Protein AF-0000000077123702 (afdb_homodimer)

Solvent-accessible surface area (backbone atoms only — not comparable to full-atom values): 9497 Å² total; per-residue (Å²): 126,81,72,76,78,49,40,49,64,59,49,65,76,41,80,56,32,31,34,22,33,34,34,44,92,92,40,80,26,53,26,90,53,74,28,48,76,92,41,45,68,56,22,41,36,43,9,27,38,52,42,51,50,61,72,63,48,68,85,65,84,80,71,77,69,77,68,76,65,52,52,66,68,70,78,68,75,72,87,120,126,82,71,75,78,50,39,49,64,61,49,65,78,42,78,55,32,29,35,24,34,34,34,44,91,91,41,79,25,53,25,90,54,75,27,48,77,91,42,45,67,56,21,43,36,42,9,28,38,51,40,51,48,62,73,63,48,68,85,65,8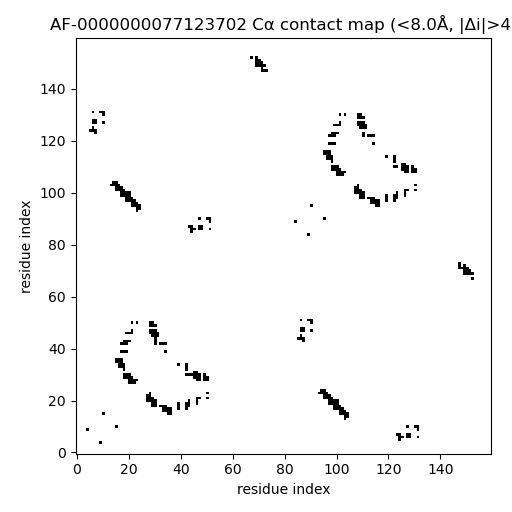5,82,70,78,68,77,67,70,63,51,51,66,75,68,78,68,75,70,85,120

Structure (mmCIF, N/CA/C/O backbone):
data_AF-0000000077123702-model_v1
#
loop_
_entity.id
_entity.type
_entity.pdbx_description
1 polymer 'Uncharacterized protein'
#
loop_
_atom_site.group_PDB
_atom_site.id
_atom_site.type_symbol
_atom_site.label_atom_id
_atom_site.label_alt_id
_atom_site.label_comp_id
_atom_site.label_asym_id
_atom_site.label_entity_id
_atom_site.label_seq_id
_atom_site.pdbx_PDB_ins_code
_atom_site.Cartn_x
_atom_site.Cartn_y
_atom_site.Cartn_z
_atom_site.occupancy
_atom_site.B_iso_or_equiv
_atom_site.auth_seq_id
_atom_site.auth_comp_id
_atom_site.auth_asym_id
_atom_site.auth_atom_id
_atom_site.pdbx_PDB_model_num
ATOM 1 N N . MET A 1 1 ? 9.727 -6.66 -28.641 1 40.47 1 MET A N 1
ATOM 2 C CA . MET A 1 1 ? 10.141 -7.402 -27.453 1 40.47 1 MET A CA 1
ATOM 3 C C . MET A 1 1 ? 9 -7.508 -26.438 1 40.47 1 MET A C 1
ATOM 5 O O . MET A 1 1 ? 8.312 -6.523 -26.172 1 40.47 1 MET A O 1
ATOM 9 N N . ALA A 1 2 ? 8.219 -8.625 -26.297 1 52.78 2 ALA A N 1
ATOM 10 C CA . ALA A 1 2 ? 6.984 -8.758 -25.516 1 52.78 2 ALA A CA 1
ATOM 11 C C . ALA A 1 2 ? 7.141 -8.133 -24.141 1 52.78 2 ALA A C 1
ATOM 13 O O . ALA A 1 2 ? 8.195 -8.25 -23.516 1 52.78 2 ALA A O 1
ATOM 14 N N . ALA A 1 3 ? 6.754 -6.988 -23.828 1 62.47 3 ALA A N 1
ATOM 15 C CA . ALA A 1 3 ? 6.977 -6.258 -22.578 1 62.47 3 ALA A CA 1
ATOM 16 C C . ALA A 1 3 ? 6.977 -7.203 -21.391 1 62.47 3 ALA A C 1
ATOM 18 O O . ALA A 1 3 ? 6.184 -8.148 -21.328 1 62.47 3 ALA A O 1
ATOM 19 N N . GLN A 1 4 ? 8.102 -7.414 -20.906 1 77.38 4 GLN A N 1
ATOM 20 C CA . GLN A 1 4 ? 8.25 -8.312 -19.766 1 77.38 4 GLN A CA 1
ATOM 21 C C . GLN A 1 4 ? 7.098 -8.141 -18.781 1 77.38 4 GLN A C 1
ATOM 23 O O . GLN A 1 4 ? 6.727 -7.02 -18.438 1 77.38 4 GLN A O 1
ATOM 28 N N . GLU A 1 5 ? 6.246 -9.055 -18.812 1 92.19 5 GLU A N 1
ATOM 29 C CA . GLU A 1 5 ? 5.117 -9.062 -17.875 1 92.19 5 GLU A CA 1
ATOM 30 C C . GLU A 1 5 ? 5.555 -8.641 -16.484 1 92.19 5 GLU A C 1
ATOM 32 O O . GLU A 1 5 ? 6.559 -9.133 -15.961 1 92.19 5 GLU A O 1
ATOM 37 N N . SER A 1 6 ? 4.965 -7.555 -15.898 1 95 6 SER A N 1
ATOM 38 C CA . SER A 1 6 ? 5.266 -7.141 -14.531 1 95 6 SER A CA 1
ATOM 39 C C . SER A 1 6 ? 4.816 -8.188 -13.523 1 95 6 SER A C 1
ATOM 41 O O . SER A 1 6 ? 4.016 -9.07 -13.852 1 95 6 SER A O 1
ATOM 43 N N . TYR A 1 7 ? 5.309 -8.102 -12.359 1 96.19 7 TYR A N 1
ATOM 44 C CA . TYR A 1 7 ? 4.91 -9.047 -11.32 1 96.19 7 TYR A CA 1
ATOM 45 C C . TYR A 1 7 ? 3.449 -8.844 -10.938 1 96.19 7 TYR A C 1
ATOM 47 O O . TYR A 1 7 ? 2.752 -9.805 -10.594 1 96.19 7 TYR A O 1
ATOM 55 N N . VAL A 1 8 ? 2.979 -7.57 -11 1 96.19 8 VAL A N 1
ATOM 56 C CA . VAL A 1 8 ? 1.581 -7.27 -10.703 1 96.19 8 VAL A CA 1
ATOM 57 C C . VAL A 1 8 ? 0.677 -8.008 -11.688 1 96.19 8 VAL A C 1
ATOM 59 O O . VAL A 1 8 ? -0.317 -8.617 -11.297 1 96.19 8 VAL A O 1
ATOM 62 N N . GLN A 1 9 ? 1.062 -7.98 -12.898 1 95 9 GLN A N 1
ATOM 63 C CA . GLN A 1 9 ? 0.276 -8.648 -13.93 1 95 9 GLN A CA 1
ATOM 64 C C . GLN A 1 9 ? 0.268 -10.164 -13.719 1 95 9 GLN A C 1
ATOM 66 O O . GLN A 1 9 ? -0.762 -10.812 -13.898 1 95 9 GLN A O 1
ATOM 71 N N . LYS A 1 10 ? 1.428 -10.727 -13.328 1 94.44 10 LYS A N 1
ATOM 72 C CA . LYS A 1 10 ? 1.521 -12.156 -13.055 1 94.44 10 LYS A CA 1
ATOM 73 C C . LYS A 1 10 ? 0.606 -12.555 -11.906 1 94.44 10 LYS A C 1
ATOM 75 O O . LYS A 1 10 ? -0.098 -13.57 -11.984 1 94.44 10 LYS A O 1
ATOM 80 N N . LEU A 1 11 ? 0.625 -11.727 -10.906 1 94.5 11 LEU A N 1
ATOM 81 C CA . LEU A 1 11 ? -0.146 -12.023 -9.703 1 94.5 11 LEU A CA 1
ATOM 82 C C . LEU A 1 11 ? -1.643 -11.906 -9.969 1 94.5 11 LEU A C 1
ATOM 84 O O . LEU A 1 11 ? -2.451 -12.562 -9.305 1 94.5 11 LEU A O 1
ATOM 88 N N . GLN A 1 12 ? -2.025 -11.086 -10.953 1 91.19 12 GLN A N 1
ATOM 89 C CA . GLN A 1 12 ? -3.434 -10.836 -11.234 1 91.19 12 GLN A CA 1
ATOM 90 C C . GLN A 1 12 ? -4.109 -12.062 -11.828 1 91.19 12 GLN A C 1
ATOM 92 O O . GLN A 1 12 ? -5.332 -12.109 -11.953 1 91.19 12 GLN A O 1
ATOM 97 N N . ARG A 1 13 ? -3.273 -13.07 -12.062 1 91.56 13 ARG A N 1
ATOM 98 C CA . ARG A 1 13 ? -3.82 -14.328 -12.547 1 91.56 13 ARG A CA 1
ATOM 99 C C . ARG A 1 13 ? -4.414 -15.148 -11.406 1 91.56 13 ARG A C 1
ATOM 101 O O . ARG A 1 13 ? -5.125 -16.125 -11.641 1 91.56 13 ARG A O 1
ATOM 108 N N . ILE A 1 14 ? -4.074 -14.672 -10.25 1 92.44 14 ILE A N 1
ATOM 109 C CA . ILE A 1 14 ? -4.637 -15.258 -9.039 1 92.44 14 ILE A CA 1
ATOM 110 C C . ILE A 1 14 ? -5.371 -14.188 -8.242 1 92.44 14 ILE A C 1
ATOM 112 O O . ILE A 1 14 ? -5.137 -12.992 -8.438 1 92.44 14 ILE A O 1
ATOM 116 N N . ARG A 1 15 ? -6.316 -14.617 -7.398 1 94.25 15 ARG A N 1
ATOM 117 C CA . ARG A 1 15 ? -7.043 -13.648 -6.578 1 94.25 15 ARG A CA 1
ATOM 118 C C . ARG A 1 15 ? -6.105 -12.945 -5.602 1 94.25 15 ARG A C 1
ATOM 120 O O . ARG A 1 15 ? -5.367 -13.602 -4.863 1 94.25 15 ARG A O 1
ATOM 127 N N . THR A 1 16 ? -6.145 -11.68 -5.676 1 96.5 16 THR A N 1
ATOM 128 C CA . THR A 1 16 ? -5.305 -10.875 -4.793 1 96.5 16 THR A CA 1
ATOM 129 C C . THR A 1 16 ? -6.141 -9.836 -4.047 1 96.5 16 THR A C 1
ATOM 131 O O . THR A 1 16 ? -7.219 -9.461 -4.504 1 96.5 16 THR A O 1
ATOM 134 N N . ALA A 1 17 ? -5.715 -9.477 -2.855 1 97.25 17 ALA A N 1
ATOM 135 C CA . ALA A 1 17 ? -6.188 -8.297 -2.125 1 97.25 17 ALA A CA 1
ATOM 136 C C . ALA A 1 17 ? -5.031 -7.367 -1.78 1 97.25 17 ALA A C 1
ATOM 138 O O . ALA A 1 17 ? -3.943 -7.824 -1.419 1 97.25 17 ALA A O 1
ATOM 139 N N . TRP A 1 18 ? -5.305 -6.137 -1.96 1 97.25 18 TRP A N 1
ATOM 140 C CA . TRP A 1 18 ? -4.23 -5.156 -1.826 1 97.25 18 TRP A CA 1
ATOM 141 C C . TRP A 1 18 ? -4.551 -4.145 -0.732 1 97.25 18 TRP A C 1
ATOM 143 O O . TRP A 1 18 ? -5.723 -3.871 -0.454 1 97.25 18 TRP A O 1
ATOM 153 N N . SER A 1 19 ? -3.492 -3.574 -0.17 1 97.38 19 SER A N 1
ATOM 154 C CA . SER A 1 19 ? -3.604 -2.498 0.809 1 97.38 19 SER A CA 1
ATOM 155 C C . SER A 1 19 ? -2.404 -1.559 0.738 1 97.38 19 SER A C 1
ATOM 157 O O . SER A 1 19 ? -1.349 -1.93 0.22 1 97.38 19 SER A O 1
ATOM 159 N N . SER A 1 20 ? -2.59 -0.405 1.236 1 97.62 20 SER A N 1
ATOM 160 C CA . SER A 1 20 ? -1.534 0.603 1.24 1 97.62 20 SER A CA 1
ATOM 161 C C . SER A 1 20 ? -1.252 1.103 2.652 1 97.62 20 SER A C 1
ATOM 163 O O . SER A 1 20 ? -2.139 1.096 3.508 1 97.62 20 SER A O 1
ATOM 165 N N . SER A 1 21 ? -0.067 1.51 2.852 1 97.44 21 SER A N 1
ATOM 166 C CA . SER A 1 21 ? 0.384 2.092 4.109 1 97.44 21 SER A CA 1
ATOM 167 C C . SER A 1 21 ? 1.175 3.375 3.875 1 97.44 21 SER A C 1
A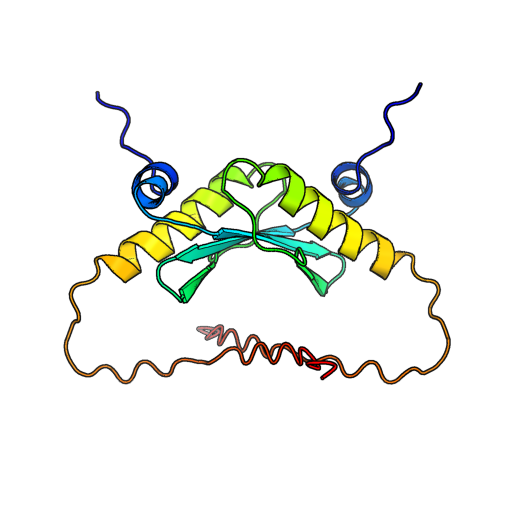TOM 169 O O . SER A 1 21 ? 1.836 3.521 2.844 1 97.44 21 SER A O 1
ATOM 171 N N . VAL A 1 22 ? 1.1 4.242 4.879 1 97.31 22 VAL A N 1
ATOM 172 C CA . VAL A 1 22 ? 1.843 5.496 4.805 1 97.31 22 VAL A CA 1
ATOM 173 C C . VAL A 1 22 ? 2.535 5.766 6.137 1 97.31 22 VAL A C 1
ATOM 175 O O . VAL A 1 22 ? 1.956 5.543 7.203 1 97.31 22 VAL A O 1
ATOM 178 N N . PHE A 1 23 ? 3.717 6.125 5.996 1 96.19 23 PHE A N 1
ATOM 179 C CA . PHE A 1 23 ? 4.516 6.57 7.133 1 96.19 23 PHE A CA 1
ATOM 180 C C . PHE A 1 23 ? 4.586 8.094 7.184 1 96.19 23 PHE A C 1
ATOM 182 O O . PHE A 1 23 ? 5.008 8.727 6.215 1 96.19 23 PHE A O 1
ATOM 189 N N . VAL A 1 24 ? 4.102 8.617 8.273 1 95.25 24 VAL A N 1
ATOM 190 C CA . VAL A 1 24 ? 4.082 10.07 8.43 1 95.25 24 VAL A CA 1
ATOM 191 C C . VAL A 1 24 ? 4.418 10.438 9.875 1 95.25 24 VAL A C 1
ATOM 193 O O . VAL A 1 24 ? 3.844 9.883 10.812 1 95.25 24 VAL A O 1
ATOM 196 N N . LEU A 1 25 ? 5.371 11.336 10.031 1 93.69 25 LEU A N 1
ATOM 197 C CA . LEU A 1 25 ? 5.754 11.867 11.336 1 93.69 25 LEU A CA 1
ATOM 198 C C . LEU A 1 25 ? 6.051 10.727 12.312 1 93.69 25 LEU A C 1
ATOM 200 O O . LEU A 1 25 ? 5.531 10.719 13.43 1 93.69 25 LEU A O 1
ATOM 204 N N . GLY A 1 26 ? 6.719 9.695 11.883 1 93 26 GLY A N 1
ATOM 205 C CA . GLY A 1 26 ? 7.258 8.664 12.75 1 93 26 GLY A CA 1
ATOM 206 C C . GLY A 1 26 ? 6.273 7.539 13.016 1 93 26 GLY A C 1
ATOM 207 O O . GLY A 1 26 ? 6.547 6.648 13.828 1 93 26 GLY A O 1
ATOM 208 N N . ARG A 1 27 ? 5.195 7.559 12.289 1 94.31 27 ARG A N 1
ATOM 209 C CA . ARG A 1 27 ? 4.164 6.555 12.539 1 94.31 27 ARG A CA 1
ATOM 210 C C . ARG A 1 27 ? 3.607 6 11.234 1 94.31 27 ARG A C 1
ATOM 212 O O . ARG A 1 27 ? 3.408 6.746 10.273 1 94.31 27 ARG A O 1
ATOM 219 N N . GLU A 1 28 ? 3.332 4.715 11.25 1 94.69 28 GLU A N 1
ATOM 220 C CA . GLU A 1 28 ? 2.725 4.07 10.086 1 94.69 28 GLU A CA 1
ATOM 221 C C . GLU A 1 28 ? 1.203 4.055 10.203 1 94.69 28 GLU A C 1
ATOM 223 O O . GLU A 1 28 ? 0.656 3.729 11.258 1 94.69 28 GLU A O 1
ATOM 228 N N . TYR A 1 29 ? 0.549 4.395 9.148 1 96.31 29 TYR A N 1
ATOM 229 C CA . TYR A 1 29 ? -0.899 4.293 9 1 96.31 29 TYR A CA 1
ATOM 230 C C . TYR A 1 29 ? -1.266 3.428 7.801 1 96.31 29 TYR A C 1
ATOM 232 O O . TYR A 1 29 ? -0.671 3.561 6.73 1 96.31 29 TYR A O 1
ATOM 240 N N . ARG A 1 30 ? -2.162 2.559 7.957 1 95.75 30 ARG A N 1
ATOM 241 C CA . ARG A 1 30 ? -2.561 1.655 6.883 1 95.75 30 ARG A CA 1
ATOM 242 C C . ARG A 1 30 ? -4.051 1.787 6.578 1 95.75 30 ARG A C 1
ATOM 244 O O . ARG A 1 30 ? -4.832 2.186 7.445 1 95.75 30 ARG A O 1
ATOM 251 N N . ALA A 1 31 ? -4.309 1.423 5.336 1 97.19 31 ALA A N 1
ATOM 252 C CA . ALA A 1 31 ? -5.723 1.344 4.98 1 97.19 31 ALA A CA 1
ATOM 253 C C . ALA A 1 31 ? -6.434 0.272 5.805 1 97.19 31 ALA A C 1
ATOM 255 O O . ALA A 1 31 ? -5.852 -0.77 6.113 1 97.19 31 ALA A O 1
ATOM 256 N N . HIS A 1 32 ? -7.699 0.457 6.125 1 93.12 32 HIS A N 1
ATOM 257 C CA . HIS A 1 32 ? -8.461 -0.462 6.965 1 93.12 32 HIS A CA 1
ATOM 258 C C . HIS A 1 32 ? -8.891 -1.698 6.18 1 93.12 32 HIS A C 1
ATOM 260 O O . HIS A 1 32 ? -8.93 -2.801 6.727 1 93.12 32 HIS A O 1
ATOM 266 N N . LEU A 1 33 ? -9.117 -1.476 4.945 1 94.25 33 LEU A N 1
ATOM 267 C CA . LEU A 1 33 ? -9.68 -2.555 4.141 1 94.25 33 LEU A CA 1
ATOM 268 C C . LEU A 1 33 ? -8.68 -3.035 3.098 1 94.25 33 LEU A C 1
ATOM 270 O O . LEU A 1 33 ? -7.859 -2.252 2.607 1 94.25 33 LEU A O 1
ATOM 274 N N . TRP A 1 34 ? -8.797 -4.352 2.832 1 96.69 34 TRP A N 1
ATOM 275 C CA . TRP A 1 34 ? -8.141 -4.898 1.647 1 96.69 34 TRP A CA 1
ATOM 276 C C . TRP A 1 34 ? -9.023 -4.727 0.414 1 96.69 34 TRP A C 1
ATOM 278 O O . TRP A 1 34 ? -10.242 -4.906 0.483 1 96.69 34 TRP A O 1
ATOM 288 N N . ARG A 1 35 ? -8.32 -4.328 -0.736 1 95.88 35 ARG A N 1
ATOM 289 C CA . ARG A 1 35 ? -9.094 -4.031 -1.939 1 95.88 35 ARG A CA 1
ATOM 290 C C . ARG A 1 35 ? -8.547 -4.801 -3.141 1 95.88 35 ARG A C 1
ATOM 292 O O . ARG A 1 35 ? -7.398 -5.238 -3.135 1 95.88 35 ARG A O 1
ATOM 299 N N . ASP A 1 36 ? -9.469 -4.898 -4.109 1 95.25 36 ASP A N 1
ATOM 300 C CA . ASP A 1 36 ? -9.008 -5.398 -5.402 1 95.25 36 ASP A CA 1
ATOM 301 C C . ASP A 1 36 ? -8.016 -4.434 -6.043 1 95.25 36 ASP A C 1
ATOM 303 O O . ASP A 1 36 ? -7.984 -3.248 -5.699 1 95.25 36 ASP A O 1
ATOM 307 N N . TYR A 1 37 ? -7.258 -4.965 -6.945 1 92.5 37 TYR A N 1
ATOM 308 C CA . TYR A 1 37 ? -6.203 -4.18 -7.578 1 92.5 37 TYR A CA 1
ATOM 309 C C . TYR A 1 37 ? -6.773 -2.922 -8.227 1 92.5 37 TYR A C 1
ATOM 311 O O . TYR A 1 37 ? -6.121 -1.877 -8.242 1 92.5 37 TYR A O 1
ATOM 319 N N . ARG A 1 38 ? -7.988 -2.992 -8.75 1 91 38 ARG A N 1
ATOM 320 C CA . ARG A 1 38 ? -8.594 -1.867 -9.453 1 91 38 ARG A CA 1
ATOM 321 C C . ARG A 1 38 ? -8.898 -0.72 -8.5 1 91 38 ARG A C 1
ATOM 323 O O . ARG A 1 38 ? -9.078 0.422 -8.93 1 91 38 ARG A O 1
ATOM 330 N N . TYR A 1 39 ? -8.945 -0.931 -7.188 1 95 39 TYR A N 1
ATOM 331 C CA . TYR A 1 39 ? -9.359 0.075 -6.219 1 95 39 TYR A CA 1
ATOM 332 C C . TYR A 1 39 ? -8.195 0.495 -5.328 1 95 39 TYR A C 1
ATOM 334 O O . TYR A 1 39 ? -8.398 0.89 -4.18 1 95 39 TYR A O 1
ATOM 342 N N . LEU A 1 40 ? -7.008 0.367 -5.871 1 93.38 40 LEU A N 1
ATOM 343 C CA . LEU A 1 40 ? -5.793 0.707 -5.137 1 93.38 40 LEU A CA 1
ATOM 344 C C . LEU A 1 40 ? -5.785 2.184 -4.754 1 93.38 40 LEU A C 1
ATOM 346 O O . LEU A 1 40 ? -5.316 2.545 -3.674 1 93.38 40 LEU A O 1
ATOM 350 N N . GLU A 1 41 ? -6.246 2.957 -5.645 1 94.12 41 GLU A N 1
ATOM 351 C CA . GLU A 1 41 ? -6.312 4.387 -5.367 1 94.12 41 GLU A CA 1
ATOM 352 C C . GLU A 1 41 ? -7.168 4.676 -4.137 1 94.12 41 GLU A C 1
ATOM 354 O O . GLU A 1 41 ? -6.844 5.562 -3.344 1 94.12 41 GLU A O 1
ATOM 359 N N . GLN A 1 42 ? -8.227 3.893 -4.035 1 96.25 42 GLN A N 1
ATOM 360 C CA . GLN A 1 42 ? -9.094 4.027 -2.869 1 96.25 42 GLN A CA 1
ATOM 361 C C . GLN A 1 42 ? -8.367 3.607 -1.595 1 96.25 42 GLN A C 1
ATOM 363 O O . GLN A 1 42 ? -8.555 4.215 -0.539 1 96.25 42 GLN A O 1
ATOM 368 N N . SER A 1 43 ? -7.59 2.602 -1.712 1 96.88 43 SER A N 1
ATOM 369 C CA . SER A 1 43 ? -6.793 2.145 -0.579 1 96.88 43 SER A CA 1
ATOM 370 C C . SER A 1 43 ? -5.801 3.215 -0.131 1 96.88 43 SER A C 1
ATOM 372 O O . SER A 1 43 ? -5.633 3.449 1.067 1 96.88 43 SER A O 1
ATOM 374 N N . ARG A 1 44 ? -5.199 3.906 -1.088 1 96.62 44 ARG A N 1
ATOM 375 C CA . ARG A 1 44 ? -4.266 4.98 -0.784 1 96.62 44 ARG A CA 1
ATOM 376 C C . ARG A 1 44 ? -4.969 6.141 -0.087 1 96.62 44 ARG A C 1
ATOM 378 O O . ARG A 1 44 ? -4.453 6.688 0.891 1 96.62 44 ARG A O 1
ATOM 385 N N . GLU A 1 45 ? -6.066 6.438 -0.583 1 97.5 45 GLU A N 1
ATOM 386 C CA . GLU A 1 45 ? -6.863 7.508 0.011 1 97.5 45 GLU A CA 1
ATOM 387 C C . GLU A 1 45 ? -7.273 7.16 1.439 1 97.5 45 GLU A C 1
ATOM 389 O O . GLU A 1 45 ? -7.254 8.023 2.322 1 97.5 45 GLU A O 1
ATOM 394 N N . GLU A 1 46 ? -7.637 5.93 1.593 1 97.81 46 GLU A N 1
ATOM 395 C CA . GLU A 1 46 ? -8.039 5.488 2.926 1 97.81 46 GLU A CA 1
ATOM 396 C C . GLU A 1 46 ? -6.875 5.574 3.91 1 97.81 46 GLU A C 1
ATOM 398 O O . GLU A 1 46 ? -7.047 6.035 5.039 1 97.81 46 GLU A O 1
ATOM 403 N N . ALA A 1 47 ? -5.742 5.102 3.486 1 97.94 47 ALA A N 1
ATOM 404 C CA . ALA A 1 47 ? -4.559 5.207 4.336 1 97.94 47 ALA A CA 1
ATOM 405 C C . ALA A 1 47 ? -4.258 6.66 4.684 1 97.94 47 ALA A C 1
ATOM 407 O O . ALA A 1 47 ? -3.949 6.98 5.836 1 97.94 47 ALA A O 1
ATOM 408 N N . ALA A 1 48 ? -4.352 7.477 3.688 1 97.94 48 ALA A N 1
ATOM 409 C CA . ALA A 1 48 ? -4.113 8.898 3.898 1 97.94 48 ALA A CA 1
ATOM 410 C C . ALA A 1 48 ? -5.145 9.492 4.855 1 97.94 48 ALA A C 1
ATOM 412 O O . ALA A 1 48 ? -4.812 10.336 5.691 1 97.94 48 ALA A O 1
ATOM 413 N N . GLU A 1 49 ? -6.293 9.109 4.723 1 97.31 49 GLU A N 1
ATOM 414 C CA . GLU A 1 49 ? -7.363 9.594 5.59 1 97.31 49 GLU A CA 1
ATOM 415 C C . GLU A 1 49 ? -7.102 9.219 7.047 1 97.31 49 GLU A C 1
ATOM 417 O O . GLU A 1 49 ? -7.246 10.055 7.941 1 97.31 49 GLU A O 1
ATOM 422 N N . VAL A 1 50 ? -6.812 7.984 7.258 1 96.62 50 VAL A N 1
ATOM 423 C CA . VAL A 1 50 ? -6.512 7.508 8.602 1 96.62 50 VAL A CA 1
ATOM 424 C C . VAL A 1 50 ? -5.379 8.336 9.203 1 96.62 50 VAL A C 1
ATOM 426 O O . VAL A 1 50 ? -5.465 8.773 10.352 1 96.62 50 VAL A O 1
ATOM 429 N N . ALA A 1 51 ? -4.367 8.555 8.422 1 96.81 51 ALA A N 1
ATOM 430 C CA . ALA A 1 51 ? -3.223 9.328 8.891 1 96.81 51 ALA A CA 1
ATOM 431 C C . ALA A 1 51 ? -3.627 10.766 9.203 1 96.81 51 ALA A C 1
ATOM 433 O O . ALA A 1 51 ? -3.289 11.297 10.266 1 96.81 51 ALA A O 1
ATOM 434 N N . TRP A 1 52 ? -4.348 11.328 8.328 1 95.5 52 TRP A N 1
ATOM 435 C CA . TRP A 1 52 ? -4.734 12.727 8.469 1 95.5 52 TRP A CA 1
ATOM 436 C C . TRP A 1 52 ? -5.586 12.93 9.719 1 95.5 52 TRP A C 1
ATOM 438 O O . TRP A 1 52 ? -5.367 13.875 10.484 1 95.5 52 TRP A O 1
ATOM 448 N N . LYS A 1 53 ? -6.512 12.055 9.914 1 95.38 53 LYS A N 1
ATOM 449 C CA . LYS A 1 53 ? -7.387 12.141 11.078 1 95.38 53 LYS A CA 1
ATOM 450 C C . LYS A 1 53 ? -6.594 11.953 12.375 1 95.38 53 LYS A C 1
ATOM 452 O O . LYS A 1 53 ? -6.852 12.633 13.367 1 95.38 53 LYS A O 1
ATOM 457 N N . ALA A 1 54 ? -5.684 11.055 12.328 1 93.56 54 ALA A N 1
ATOM 458 C CA . ALA A 1 54 ? -4.867 10.805 13.516 1 93.56 54 ALA A CA 1
ATOM 459 C C . ALA A 1 54 ? -4.004 12.023 13.852 1 93.56 54 ALA A C 1
ATOM 461 O O . ALA A 1 54 ? -3.805 12.344 15.023 1 93.56 54 ALA A O 1
ATOM 462 N N . LEU A 1 55 ? -3.494 12.656 12.891 1 91.75 55 LEU A N 1
ATOM 463 C CA . LEU A 1 55 ? -2.598 13.789 13.07 1 91.75 55 LEU A CA 1
ATOM 464 C C . LEU A 1 55 ? -3.361 15.016 13.562 1 91.75 55 LEU A C 1
ATOM 466 O O . LEU A 1 55 ? -2.793 15.875 14.234 1 91.75 55 LEU A O 1
ATOM 470 N N . ASN A 1 56 ? -4.609 15.125 13.195 1 91.75 56 ASN A N 1
ATOM 471 C CA . ASN A 1 56 ? -5.395 16.297 13.547 1 91.75 56 ASN A CA 1
ATOM 472 C C . ASN A 1 56 ? -6.348 16.016 14.703 1 91.75 56 ASN A C 1
ATOM 474 O O . ASN A 1 56 ? -7.168 16.859 15.062 1 91.75 56 ASN A O 1
ATOM 478 N N . ALA A 1 57 ? -6.441 14.797 15 1 81.69 57 ALA A N 1
ATOM 479 C CA . ALA A 1 57 ? -7.258 14.492 16.172 1 81.69 57 ALA A CA 1
ATOM 480 C C . ALA A 1 57 ? -6.691 15.156 17.422 1 81.69 57 ALA A C 1
ATOM 482 O O . ALA A 1 57 ? -5.473 15.289 17.562 1 81.69 57 ALA A O 1
ATOM 483 N N . THR A 1 58 ? -7.305 16.25 17.859 1 65.5 58 THR A N 1
ATOM 484 C CA . THR A 1 58 ? -7.016 16.891 19.141 1 65.5 58 THR A CA 1
ATOM 485 C C . THR A 1 58 ? -6.637 15.852 20.188 1 65.5 58 THR A C 1
ATOM 487 O O . THR A 1 58 ? -7.262 14.789 20.266 1 65.5 58 THR A O 1
ATOM 490 N N . PRO A 1 59 ? -5.348 15.891 20.844 1 54.66 59 PRO A N 1
ATOM 491 C CA . PRO A 1 59 ? -5.012 14.953 21.922 1 54.66 59 PRO A CA 1
ATOM 492 C C . PRO A 1 59 ? -6.18 14.719 22.875 1 54.66 59 PRO A C 1
ATOM 494 O O . PRO A 1 59 ? -6.641 15.656 23.531 1 54.66 59 PRO A O 1
ATOM 497 N N . THR A 1 60 ? -7.363 14.234 22.484 1 46.22 60 THR A N 1
ATOM 498 C CA . THR A 1 60 ? -8.211 14.023 23.656 1 46.22 60 THR A CA 1
ATOM 499 C C . THR A 1 60 ? -7.383 13.516 24.844 1 46.22 60 THR A C 1
ATOM 501 O O . THR A 1 60 ? -6.32 12.922 24.641 1 46.22 60 THR A O 1
ATOM 504 N N . SER A 1 61 ? -7.879 13.648 26.344 1 41 61 SER A N 1
ATOM 505 C CA . SER A 1 61 ? -7.227 13.156 27.547 1 41 61 SER A CA 1
ATOM 506 C C . SER A 1 61 ? -6.574 11.797 27.297 1 41 61 SER A C 1
ATOM 508 O O . SER A 1 61 ? -6.816 11.164 26.281 1 41 61 SER A O 1
ATOM 510 N N . ASN A 1 62 ? -6.617 10.75 28.516 1 37.94 62 ASN A N 1
ATOM 511 C CA . ASN A 1 62 ? -5.816 9.625 28.984 1 37.94 62 ASN A CA 1
ATOM 512 C C . ASN A 1 62 ? -5.957 8.414 28.078 1 37.94 62 ASN A C 1
ATOM 514 O O . ASN A 1 62 ? -6.137 7.289 28.547 1 37.94 62 ASN A O 1
ATOM 518 N N . VAL A 1 63 ? -6.742 8.438 27.141 1 36.62 63 VAL A N 1
ATOM 519 C CA . VAL A 1 63 ? -7.062 7.051 26.828 1 36.62 63 VAL A CA 1
ATOM 520 C C . VAL A 1 63 ? -5.785 6.281 26.5 1 36.62 63 VAL A C 1
ATOM 522 O O . VAL A 1 63 ? -4.953 6.754 25.734 1 36.62 63 VAL A O 1
ATOM 525 N N . THR A 1 64 ? -5.461 5.348 27.422 1 33 64 THR A N 1
ATOM 526 C CA . THR A 1 64 ? -4.398 4.348 27.391 1 33 64 THR A CA 1
ATOM 527 C C . THR A 1 64 ? -4.355 3.641 26.047 1 33 64 THR A C 1
ATOM 529 O O . THR A 1 64 ? -5.316 2.975 25.656 1 33 64 THR A O 1
ATOM 532 N N . THR A 1 65 ? -4.246 4.312 25.109 1 33.81 65 THR A N 1
ATOM 533 C CA . THR A 1 65 ? -4.18 3.674 23.797 1 33.81 65 THR A CA 1
ATOM 534 C C . THR A 1 65 ? -3.238 2.473 23.828 1 33.81 65 THR A C 1
ATOM 536 O O . THR A 1 65 ? -2.074 2.6 24.219 1 33.81 65 THR A O 1
ATOM 539 N N . SER A 1 66 ? -3.859 1.352 24.219 1 28.25 66 SER A N 1
ATOM 540 C CA . SER A 1 66 ? -3.125 0.097 24.078 1 28.25 66 SER A CA 1
ATOM 541 C C . SER A 1 66 ? -2.543 -0.056 22.672 1 28.25 66 SER A C 1
ATOM 543 O O . SER A 1 66 ? -3.285 -0.122 21.688 1 28.25 66 SER A O 1
ATOM 545 N N . GLN A 1 67 ? -1.551 0.628 22.406 1 28.53 67 GLN A N 1
ATOM 546 C CA . GLN A 1 67 ? -0.706 0.459 21.234 1 28.53 67 GLN A CA 1
ATOM 547 C C . GLN A 1 67 ? -0.505 -1.019 20.906 1 28.53 67 GLN A C 1
ATOM 549 O O . GLN A 1 67 ? 0.107 -1.753 21.688 1 28.53 67 GLN A O 1
ATOM 554 N N . SER A 1 68 ? -1.57 -1.622 20.484 1 26.64 68 SER A N 1
ATOM 555 C CA . SER A 1 68 ? -1.134 -2.938 20.031 1 26.64 68 SER A CA 1
ATOM 556 C C . SER A 1 68 ? 0.048 -2.83 19.078 1 26.64 68 SER A C 1
ATOM 558 O O . SER A 1 68 ? -0.093 -2.312 17.969 1 26.64 68 SER A O 1
ATOM 560 N N . ALA A 1 69 ? 1.215 -2.559 19.594 1 24.45 69 ALA A N 1
ATOM 561 C CA . ALA A 1 69 ? 2.531 -2.648 18.969 1 24.45 69 ALA A CA 1
ATOM 562 C C . ALA A 1 69 ? 2.607 -3.836 18.016 1 24.45 69 ALA A C 1
ATOM 564 O O . ALA A 1 69 ? 2.492 -4.988 18.438 1 24.45 69 ALA A O 1
ATOM 565 N N . TYR A 1 70 ? 1.994 -3.689 16.906 1 25.44 70 TYR A N 1
ATOM 566 C CA . TYR A 1 70 ? 2.473 -4.738 16.016 1 25.44 70 TYR A CA 1
ATOM 567 C C . TYR A 1 70 ? 3.994 -4.742 15.938 1 25.44 70 TYR A C 1
ATOM 569 O O . TYR A 1 70 ? 4.613 -3.717 15.641 1 25.44 70 TYR A O 1
ATOM 577 N N . ASN A 1 71 ? 4.594 -5.305 16.922 1 23.22 71 ASN A N 1
ATOM 578 C CA . ASN A 1 71 ? 6.012 -5.652 16.938 1 23.22 71 ASN A CA 1
ATOM 579 C C . ASN A 1 71 ? 6.496 -6.086 15.562 1 23.22 71 ASN A C 1
ATOM 581 O O . ASN A 1 71 ? 6.133 -7.164 15.086 1 23.22 71 ASN A O 1
ATOM 585 N N . TYR A 1 72 ? 6.426 -5.191 14.664 1 27.83 72 TYR A N 1
ATOM 586 C CA . TYR A 1 72 ? 7.219 -5.59 13.508 1 27.83 72 TYR A CA 1
ATOM 587 C C . TYR A 1 72 ? 8.695 -5.695 13.875 1 27.83 72 TYR A C 1
ATOM 589 O O . TYR A 1 72 ? 9.367 -4.684 14.078 1 27.83 72 TYR A O 1
ATOM 597 N N . ASN A 1 73 ? 9.016 -6.629 14.742 1 25.59 73 ASN A N 1
ATOM 598 C CA . ASN A 1 73 ? 10.422 -6.984 14.898 1 25.59 73 ASN A CA 1
ATOM 599 C C . ASN A 1 73 ? 11.125 -7.078 13.547 1 25.59 73 ASN A C 1
ATOM 601 O O . ASN A 1 73 ? 10.906 -8.031 12.797 1 25.59 73 ASN A O 1
ATOM 605 N N . ARG A 1 74 ? 11.305 -6.113 12.812 1 27.45 74 ARG A N 1
ATOM 606 C CA . ARG A 1 74 ? 12.312 -6.262 11.773 1 27.45 74 ARG A CA 1
ATOM 607 C C . ARG A 1 74 ? 13.703 -6.422 12.375 1 27.45 74 ARG A C 1
ATOM 609 O O . ARG A 1 74 ? 14.172 -5.547 13.102 1 27.45 74 ARG A O 1
ATOM 616 N N . GLY A 1 75 ? 14.023 -7.625 12.875 1 27.3 75 GLY A N 1
ATOM 617 C CA . GLY A 1 75 ? 15.43 -7.898 13.141 1 27.3 75 GLY A CA 1
ATOM 618 C C . GLY A 1 75 ? 16.359 -7.359 12.062 1 27.3 75 GLY A C 1
ATOM 619 O O . GLY A 1 75 ? 16.391 -7.895 10.953 1 27.3 75 GLY A O 1
ATOM 620 N N . TYR A 1 76 ? 16.391 -6.176 11.812 1 26.89 76 TYR A N 1
ATOM 621 C CA . TYR A 1 76 ? 17.578 -5.77 11.078 1 26.89 76 TYR A CA 1
ATOM 622 C C . TYR A 1 76 ? 18.844 -6.082 11.875 1 26.89 76 TYR A C 1
ATOM 624 O O . TYR A 1 76 ? 18.938 -5.75 13.062 1 26.89 76 TYR A O 1
ATOM 632 N N . THR A 1 77 ? 19.359 -7.309 11.695 1 27.59 77 THR A N 1
ATOM 633 C CA . THR A 1 77 ? 20.734 -7.559 12.078 1 27.59 77 THR A CA 1
ATOM 634 C C . THR A 1 77 ? 21.656 -6.445 11.57 1 27.59 77 THR A C 1
ATOM 636 O O . THR A 1 77 ? 21.516 -6.004 10.43 1 27.59 77 THR A O 1
ATOM 639 N N . THR A 1 78 ? 21.844 -5.457 12.234 1 23.55 78 THR A N 1
ATOM 640 C CA . THR A 1 78 ? 23.016 -4.598 12.078 1 23.55 78 THR A CA 1
ATOM 641 C C . THR A 1 78 ? 24.281 -5.43 11.984 1 23.55 78 THR A C 1
ATOM 643 O O . THR A 1 78 ? 24.578 -6.223 12.883 1 23.55 78 THR A O 1
ATOM 646 N N . THR A 1 79 ? 24.672 -5.961 10.82 1 22.75 79 THR A N 1
ATOM 647 C CA . THR A 1 79 ? 26.062 -6.348 10.633 1 22.75 79 THR A CA 1
ATOM 648 C C . THR A 1 79 ? 27 -5.172 10.914 1 22.75 79 THR A C 1
ATOM 650 O O . THR A 1 79 ? 26.969 -4.164 10.203 1 22.75 79 THR A O 1
ATOM 653 N N . ARG A 1 80 ? 27.016 -4.637 12.234 1 19.31 80 ARG A N 1
ATOM 654 C CA . ARG A 1 80 ? 28.375 -4.273 12.617 1 19.31 80 ARG A CA 1
ATOM 655 C C . ARG A 1 80 ? 29.172 -5.504 13.062 1 19.31 80 ARG A C 1
ATOM 657 O O . ARG A 1 80 ? 28.609 -6.422 13.664 1 19.31 80 ARG A O 1
ATOM 664 N N . MET B 1 1 ? -16.875 24.078 -8.203 1 40.72 1 MET B N 1
ATOM 665 C CA . MET B 1 1 ? -16.766 23.578 -6.836 1 40.72 1 MET B CA 1
ATOM 666 C C . MET B 1 1 ? -15.352 23.078 -6.551 1 40.72 1 MET B C 1
ATOM 668 O O . MET B 1 1 ? -14.773 22.344 -7.359 1 40.72 1 MET B O 1
ATOM 672 N N . ALA B 1 2 ? -14.43 23.781 -5.883 1 52.97 2 ALA B N 1
ATOM 673 C CA . ALA B 1 2 ? -13.016 23.469 -5.738 1 52.97 2 ALA B CA 1
ATOM 674 C C . ALA B 1 2 ? -12.805 21.984 -5.387 1 52.97 2 ALA B C 1
ATOM 676 O O . ALA B 1 2 ? -13.562 21.422 -4.586 1 52.97 2 ALA B O 1
ATOM 677 N N . ALA B 1 3 ? -12.516 21.078 -6.191 1 62.91 3 ALA B N 1
ATOM 678 C CA . ALA B 1 3 ? -12.438 19.641 -5.957 1 62.91 3 ALA B CA 1
ATOM 679 C C . ALA B 1 3 ? -11.875 19.344 -4.57 1 62.91 3 ALA B C 1
ATOM 681 O O . ALA B 1 3 ? -10.961 20.031 -4.102 1 62.91 3 ALA B O 1
ATOM 682 N N . GLN B 1 4 ? -12.75 18.938 -3.77 1 77.56 4 GLN B N 1
ATOM 683 C CA . GLN B 1 4 ? -12.375 18.609 -2.395 1 77.56 4 GLN B CA 1
ATOM 684 C C . GLN B 1 4 ? -11 17.953 -2.34 1 77.56 4 GLN B C 1
ATOM 686 O O . GLN B 1 4 ? -10.727 17.031 -3.107 1 77.56 4 GLN B O 1
ATOM 691 N N . GLU B 1 5 ? -10.062 18.672 -1.95 1 92.31 5 GLU B N 1
ATOM 692 C CA . GLU B 1 5 ? -8.711 18.141 -1.782 1 92.31 5 GLU B CA 1
ATOM 693 C C . GLU B 1 5 ? -8.734 16.75 -1.18 1 92.31 5 GLU B C 1
ATOM 695 O O . GLU B 1 5 ? -9.43 16.5 -0.191 1 92.31 5 GLU B O 1
ATOM 700 N N . SER B 1 6 ? -8.18 15.727 -1.862 1 95 6 SER B N 1
ATOM 701 C CA . SER B 1 6 ? -8.094 14.375 -1.32 1 95 6 SER B CA 1
ATOM 702 C C . SER B 1 6 ? -7.188 14.328 -0.093 1 95 6 SER B C 1
ATOM 704 O O . SER B 1 6 ? -6.406 15.25 0.142 1 95 6 SER B O 1
ATOM 706 N N . TYR B 1 7 ? -7.293 13.289 0.651 1 96.31 7 TYR B N 1
ATOM 707 C CA . TYR B 1 7 ? -6.445 13.148 1.828 1 96.31 7 TYR B CA 1
ATOM 708 C C . TYR B 1 7 ? -4.988 12.953 1.429 1 96.31 7 TYR B C 1
ATOM 710 O O . TYR B 1 7 ? -4.078 13.398 2.131 1 96.31 7 TYR B O 1
ATOM 718 N N . VAL B 1 8 ? -4.773 12.273 0.268 1 96.19 8 VAL B N 1
ATOM 719 C CA . VAL B 1 8 ? -3.422 12.086 -0.24 1 96.19 8 VAL B CA 1
ATOM 720 C C . VAL B 1 8 ? -2.775 13.438 -0.516 1 96.19 8 VAL B C 1
ATOM 722 O O . VAL B 1 8 ? -1.625 13.672 -0.139 1 96.19 8 VAL B O 1
ATOM 725 N N . GLN B 1 9 ? -3.516 14.289 -1.095 1 95 9 GLN B N 1
ATOM 726 C CA . GLN B 1 9 ? -3.006 15.625 -1.409 1 95 9 GLN B CA 1
ATOM 727 C C . GLN B 1 9 ? -2.697 16.406 -0.138 1 95 9 GLN B C 1
ATOM 729 O O . GLN B 1 9 ? -1.688 17.109 -0.067 1 95 9 GLN B O 1
ATOM 734 N N . LYS B 1 10 ? -3.566 16.281 0.885 1 94.56 10 LYS B N 1
ATOM 735 C CA . LYS B 1 10 ? -3.346 16.953 2.164 1 94.56 10 LYS B CA 1
ATOM 736 C C . LYS B 1 10 ? -2.059 16.453 2.824 1 94.56 10 LYS B C 1
ATOM 738 O O . LYS B 1 10 ? -1.269 17.266 3.324 1 94.56 10 LYS B O 1
ATOM 743 N N . LEU B 1 11 ? -1.888 15.172 2.742 1 94.69 11 LEU B N 1
ATOM 744 C CA . LEU B 1 11 ? -0.739 14.562 3.4 1 94.69 11 LEU B CA 1
ATOM 745 C C . LEU B 1 11 ? 0.557 14.922 2.682 1 94.69 11 LEU B C 1
ATOM 747 O O . LEU B 1 11 ? 1.628 14.938 3.293 1 94.69 11 LEU B O 1
ATOM 751 N N . GLN B 1 12 ? 0.475 15.234 1.392 1 91.25 12 GLN B N 1
ATOM 752 C CA . GLN B 1 12 ? 1.667 15.508 0.596 1 91.25 12 GLN B CA 1
ATOM 753 C C . GLN B 1 12 ? 2.303 16.844 0.995 1 91.25 12 GLN B C 1
ATOM 755 O O . GLN B 1 12 ? 3.416 17.156 0.573 1 91.25 12 GLN B O 1
ATOM 760 N N . ARG B 1 13 ? 1.606 17.516 1.907 1 91.88 13 ARG B N 1
ATOM 761 C CA . ARG B 1 13 ? 2.16 18.75 2.432 1 91.88 13 ARG B CA 1
ATOM 762 C C . ARG B 1 13 ? 3.205 18.484 3.508 1 91.88 13 ARG B C 1
ATOM 764 O O . ARG B 1 13 ? 3.938 19.391 3.914 1 91.88 13 ARG B O 1
ATOM 771 N N . ILE B 1 14 ? 3.184 17.25 3.898 1 92.5 14 ILE B N 1
ATOM 772 C CA . ILE B 1 14 ? 4.184 16.781 4.848 1 92.5 14 ILE B CA 1
ATOM 773 C C . ILE B 1 14 ? 4.953 15.602 4.242 1 92.5 14 ILE B C 1
ATOM 775 O O . ILE B 1 14 ? 4.484 14.969 3.293 1 92.5 14 ILE B O 1
ATOM 779 N N . ARG B 1 15 ? 6.18 15.383 4.738 1 94.19 15 ARG B N 1
ATOM 780 C CA . ARG B 1 15 ? 6.965 14.258 4.234 1 94.19 15 ARG B CA 1
ATOM 781 C C . ARG B 1 15 ? 6.285 12.93 4.543 1 94.19 15 ARG B C 1
ATOM 783 O O . ARG B 1 15 ? 5.93 12.664 5.691 1 94.19 15 ARG B O 1
ATOM 790 N N . THR B 1 16 ? 6.094 12.188 3.527 1 96.5 16 THR B N 1
ATOM 791 C CA . THR B 1 16 ? 5.465 10.875 3.68 1 96.5 16 THR B CA 1
ATOM 792 C C . THR B 1 16 ? 6.32 9.789 3.039 1 96.5 16 THR B C 1
ATOM 794 O O . THR B 1 16 ? 7.125 10.07 2.148 1 96.5 16 THR B O 1
ATOM 797 N N . ALA B 1 17 ? 6.254 8.586 3.557 1 97.25 17 ALA B N 1
ATOM 798 C CA . ALA B 1 17 ? 6.746 7.371 2.916 1 97.25 17 ALA B CA 1
ATOM 799 C C . ALA B 1 17 ? 5.629 6.34 2.764 1 97.25 17 ALA B C 1
ATOM 801 O O . ALA B 1 17 ? 4.797 6.18 3.662 1 97.25 17 ALA B O 1
ATOM 802 N N . TRP B 1 18 ? 5.633 5.758 1.632 1 97.25 18 TRP B N 1
ATOM 803 C CA . TRP B 1 18 ? 4.52 4.875 1.297 1 97.25 18 TRP B CA 1
ATOM 804 C C . TRP B 1 18 ? 5.008 3.453 1.038 1 97.25 18 TRP B C 1
ATOM 806 O O . TRP B 1 18 ? 6.148 3.25 0.621 1 97.25 18 TRP B O 1
ATOM 816 N N . SER B 1 19 ? 4.105 2.51 1.257 1 97.38 19 SER B N 1
ATOM 817 C CA . SER B 1 19 ? 4.352 1.104 0.95 1 97.38 19 SER B CA 1
ATOM 818 C C . SER B 1 19 ? 3.059 0.39 0.569 1 97.38 19 SER B C 1
ATOM 820 O O . SER B 1 19 ? 1.965 0.877 0.859 1 97.38 19 SER B O 1
ATOM 822 N N . SER B 1 20 ? 3.215 -0.716 -0.068 1 97.56 20 SER B N 1
ATOM 823 C CA . SER B 1 20 ? 2.072 -1.513 -0.503 1 97.56 20 SER B CA 1
ATOM 824 C C . SER B 1 20 ? 2.178 -2.949 -0.006 1 97.56 20 SER B C 1
ATOM 826 O O . SER B 1 20 ? 3.281 -3.463 0.195 1 97.56 20 SER B O 1
ATOM 828 N N . SER B 1 21 ? 1.072 -3.535 0.174 1 97.44 21 SER B N 1
ATOM 829 C CA . SER B 1 21 ? 0.96 -4.934 0.573 1 97.44 21 SER B CA 1
ATOM 830 C C . SER B 1 21 ? -0.055 -5.676 -0.289 1 97.44 21 SER B C 1
ATOM 832 O O . SER B 1 21 ? -1.021 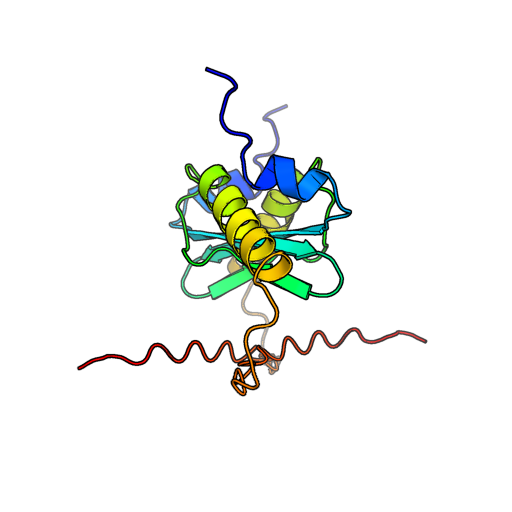-5.082 -0.77 1 97.44 21 SER B O 1
ATOM 834 N N . VAL B 1 22 ? 0.194 -6.977 -0.411 1 97.31 22 VAL B N 1
ATOM 835 C CA . VAL B 1 22 ? -0.721 -7.816 -1.176 1 97.31 22 VAL B CA 1
ATOM 836 C C . VAL B 1 22 ? -0.989 -9.117 -0.416 1 97.31 22 VAL B C 1
ATOM 838 O O . VAL B 1 22 ? -0.076 -9.695 0.177 1 97.31 22 VAL B O 1
ATOM 841 N N . PHE B 1 23 ? -2.189 -9.414 -0.384 1 96.19 23 PHE B N 1
ATOM 842 C CA . PHE B 1 23 ? -2.643 -10.688 0.167 1 96.19 23 PHE B CA 1
ATOM 843 C C . PHE B 1 23 ? -2.934 -11.68 -0.947 1 96.19 23 PHE B C 1
ATOM 845 O O . PHE B 1 23 ? -3.73 -11.406 -1.845 1 96.19 23 PHE B O 1
ATOM 852 N N . VAL B 1 24 ? -2.217 -12.773 -0.895 1 95.12 24 VAL B N 1
ATOM 853 C CA . VAL B 1 24 ? -2.367 -13.797 -1.924 1 95.12 24 VAL B CA 1
ATOM 854 C C . VAL B 1 24 ? -2.291 -15.18 -1.289 1 95.12 24 VAL B C 1
ATOM 856 O O . VAL B 1 24 ? -1.371 -15.469 -0.518 1 95.12 24 VAL B O 1
ATOM 859 N N . LEU B 1 25 ? -3.271 -16 -1.578 1 93.75 25 LEU B N 1
ATOM 860 C CA . LEU B 1 25 ? -3.301 -17.391 -1.134 1 93.75 25 LEU B CA 1
ATOM 861 C C . LEU B 1 25 ? -3.078 -17.484 0.373 1 93.75 25 LEU B C 1
ATOM 863 O O . LEU B 1 25 ? -2.23 -18.25 0.833 1 93.75 25 LEU B O 1
ATOM 867 N N . GLY B 1 26 ? -3.686 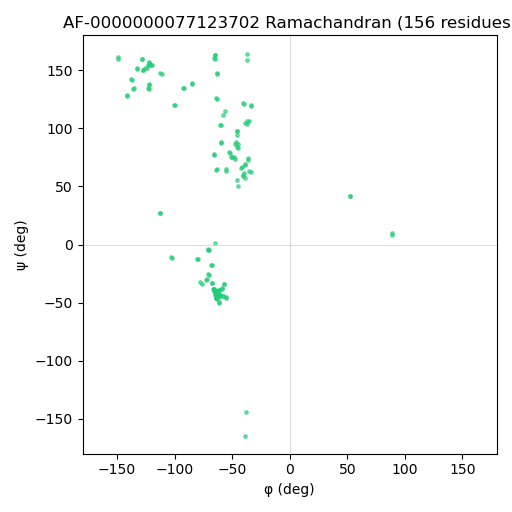-16.609 1.142 1 93.06 26 GLY B N 1
ATOM 868 C CA . GLY B 1 26 ? -3.744 -16.719 2.59 1 93.06 26 GLY B CA 1
ATOM 869 C C . GLY B 1 26 ? -2.566 -16.062 3.287 1 93.06 26 GLY B C 1
ATOM 870 O O . GLY B 1 26 ? -2.424 -16.172 4.508 1 93.06 26 GLY B O 1
ATOM 871 N N . ARG B 1 27 ? -1.782 -15.359 2.516 1 94.38 27 ARG B N 1
ATOM 872 C CA . ARG B 1 27 ? -0.583 -14.766 3.096 1 94.38 27 ARG B CA 1
ATOM 873 C C . ARG B 1 27 ? -0.391 -13.328 2.607 1 94.38 27 ARG B C 1
ATOM 875 O O . ARG B 1 27 ? -0.621 -13.031 1.433 1 94.38 27 ARG B O 1
ATOM 882 N N . GLU B 1 28 ? 0.058 -12.484 3.518 1 94.75 28 GLU B N 1
ATOM 883 C CA . GLU B 1 28 ? 0.359 -11.102 3.164 1 94.75 28 GLU B CA 1
ATOM 884 C C . GLU B 1 28 ? 1.821 -10.938 2.756 1 94.75 28 GLU B C 1
ATOM 886 O O . GLU B 1 28 ? 2.717 -11.461 3.422 1 94.75 28 GLU B O 1
ATOM 891 N N . TYR B 1 29 ? 2.039 -10.234 1.691 1 96.31 29 TYR B N 1
ATOM 892 C CA . TYR B 1 29 ? 3.363 -9.836 1.229 1 96.31 29 TYR B CA 1
ATOM 893 C C . TYR B 1 29 ? 3.461 -8.32 1.102 1 96.31 29 TYR B C 1
ATOM 895 O O . TYR B 1 29 ? 2.541 -7.676 0.594 1 96.31 29 TYR B O 1
ATOM 903 N N . ARG B 1 30 ? 4.496 -7.762 1.559 1 95.75 30 ARG B N 1
ATOM 904 C CA . ARG B 1 30 ? 4.668 -6.316 1.521 1 95.75 30 ARG B CA 1
ATOM 905 C C . ARG B 1 30 ? 5.945 -5.934 0.778 1 95.75 30 ARG B C 1
ATOM 907 O O . ARG B 1 30 ? 6.891 -6.723 0.713 1 95.75 30 ARG B O 1
ATOM 914 N N . ALA B 1 31 ? 5.836 -4.711 0.277 1 97.19 31 ALA B N 1
ATOM 915 C CA . ALA B 1 31 ? 7.062 -4.172 -0.309 1 97.19 31 ALA B CA 1
ATOM 916 C C . ALA B 1 31 ? 8.148 -4.016 0.747 1 97.19 31 ALA B C 1
ATOM 918 O O . ALA B 1 31 ? 7.867 -3.682 1.899 1 97.19 31 ALA B O 1
ATOM 919 N N . HIS B 1 32 ? 9.398 -4.191 0.392 1 93.06 32 HIS B N 1
ATOM 920 C CA . HIS B 1 32 ? 10.516 -4.133 1.327 1 93.06 32 HIS B CA 1
ATOM 921 C C . HIS B 1 32 ? 10.844 -2.689 1.696 1 93.06 32 HIS B C 1
ATOM 923 O O . HIS B 1 32 ? 11.211 -2.404 2.838 1 93.06 32 HIS B O 1
ATOM 929 N N . LEU B 1 33 ? 10.664 -1.857 0.746 1 94.38 33 LEU B N 1
ATOM 930 C CA . LEU B 1 33 ? 11.102 -0.479 0.935 1 94.38 33 LEU B CA 1
ATOM 931 C C . LEU B 1 33 ? 9.906 0.461 1.034 1 94.38 33 LEU B C 1
ATOM 933 O O . LEU B 1 33 ? 8.867 0.215 0.42 1 94.38 33 LEU B O 1
ATOM 937 N N . TRP B 1 34 ? 10.125 1.507 1.854 1 96.62 34 TRP B N 1
ATOM 938 C CA . TRP B 1 34 ? 9.219 2.654 1.812 1 96.62 34 TRP B CA 1
ATOM 939 C C . TRP B 1 34 ? 9.633 3.629 0.713 1 96.62 34 TRP B C 1
ATOM 941 O O . TRP B 1 34 ? 10.82 3.875 0.505 1 96.62 34 TRP B O 1
ATOM 951 N N . ARG B 1 35 ? 8.555 4.16 -0.014 1 95.88 35 ARG B N 1
ATOM 952 C CA . ARG B 1 35 ? 8.852 5.016 -1.159 1 95.88 35 ARG B CA 1
ATOM 953 C C . ARG B 1 35 ? 8.086 6.328 -1.073 1 95.88 35 ARG B C 1
ATOM 955 O O . ARG B 1 35 ? 7.078 6.422 -0.366 1 95.88 35 ARG B O 1
ATOM 962 N N . ASP B 1 36 ? 8.648 7.266 -1.834 1 95.19 36 ASP B N 1
ATOM 963 C CA . ASP B 1 36 ? 7.883 8.492 -2.031 1 95.19 36 ASP B CA 1
ATOM 964 C C . ASP B 1 36 ? 6.602 8.219 -2.818 1 95.19 36 ASP B C 1
ATOM 966 O O . ASP B 1 36 ? 6.496 7.207 -3.512 1 95.19 36 ASP B O 1
ATOM 970 N N . TYR B 1 37 ? 5.707 9.125 -2.695 1 92.44 37 TYR B N 1
ATOM 971 C CA . TYR B 1 37 ? 4.395 8.961 -3.312 1 92.44 37 TYR B CA 1
ATOM 972 C C . TYR B 1 37 ? 4.523 8.75 -4.816 1 92.44 37 TYR B C 1
ATOM 974 O O . TYR B 1 37 ? 3.74 8.008 -5.414 1 92.44 37 TYR B O 1
ATOM 982 N N . ARG B 1 38 ? 5.496 9.375 -5.445 1 90.75 38 ARG B N 1
ATOM 983 C CA . ARG B 1 38 ? 5.652 9.297 -6.895 1 90.75 38 ARG B CA 1
ATOM 984 C C . ARG B 1 38 ? 6.062 7.898 -7.332 1 90.75 38 ARG B C 1
ATOM 986 O O . ARG B 1 38 ? 5.906 7.535 -8.5 1 90.75 38 ARG B O 1
ATOM 993 N N . TYR B 1 39 ? 6.555 7.059 -6.441 1 94.94 39 TYR B N 1
ATOM 994 C CA . TYR B 1 39 ? 7.094 5.75 -6.801 1 94.94 39 TYR B CA 1
ATOM 995 C C . TYR B 1 39 ? 6.223 4.629 -6.25 1 94.94 39 TYR B C 1
ATOM 997 O O . TYR B 1 39 ? 6.711 3.531 -5.973 1 94.94 39 TYR B O 1
ATOM 1005 N N . LEU B 1 40 ? 4.957 4.945 -6.078 1 93.06 40 LEU B N 1
ATOM 1006 C CA . LEU B 1 40 ? 4.004 3.982 -5.531 1 93.06 40 LEU B CA 1
ATOM 1007 C C . LEU B 1 40 ? 3.883 2.764 -6.441 1 93.06 40 LEU B C 1
ATOM 1009 O O . LEU B 1 40 ? 3.736 1.638 -5.957 1 93.06 40 LEU B O 1
ATOM 1013 N N . GLU B 1 41 ? 3.906 3.027 -7.676 1 94.12 41 GLU B N 1
ATOM 1014 C CA . GLU B 1 41 ? 3.83 1.928 -8.633 1 94.12 41 GLU B CA 1
ATOM 1015 C C . GLU B 1 41 ? 4.973 0.939 -8.43 1 94.12 41 GLU B C 1
ATOM 1017 O O . GLU B 1 41 ? 4.785 -0.272 -8.562 1 94.12 41 GLU B O 1
ATOM 1022 N N . GLN B 1 42 ? 6.129 1.503 -8.117 1 96.25 42 GLN B N 1
ATOM 1023 C CA . GLN B 1 42 ? 7.289 0.66 -7.836 1 96.25 42 GLN B CA 1
ATOM 1024 C C . GLN B 1 42 ? 7.078 -0.163 -6.57 1 96.25 42 GLN B C 1
ATOM 1026 O O . GLN B 1 42 ? 7.496 -1.321 -6.5 1 96.25 42 GLN B O 1
ATOM 1031 N N . SER B 1 43 ? 6.469 0.435 -5.629 1 96.81 43 SER B N 1
ATOM 1032 C CA . SER B 1 43 ? 6.156 -0.268 -4.391 1 96.81 43 SER B CA 1
ATOM 1033 C C . SER B 1 43 ? 5.207 -1.437 -4.641 1 96.81 43 SER B C 1
ATOM 1035 O O . SER B 1 43 ? 5.395 -2.523 -4.09 1 96.81 43 SER B O 1
ATOM 1037 N N . ARG B 1 44 ? 4.227 -1.232 -5.516 1 96.56 44 ARG B N 1
ATOM 1038 C CA . ARG B 1 44 ? 3.285 -2.287 -5.867 1 96.56 44 ARG B CA 1
ATOM 1039 C C . ARG B 1 44 ? 3.988 -3.434 -6.586 1 96.56 44 ARG B C 1
ATOM 1041 O O . ARG B 1 44 ? 3.734 -4.605 -6.297 1 96.56 44 ARG B O 1
ATOM 1048 N N . GLU B 1 45 ? 4.812 -3.068 -7.438 1 97.5 45 GLU B N 1
ATOM 1049 C CA . GLU B 1 45 ? 5.586 -4.066 -8.172 1 97.5 45 GLU B CA 1
ATOM 1050 C C . GLU B 1 45 ? 6.477 -4.875 -7.234 1 97.5 45 GLU B C 1
ATOM 1052 O O . GLU B 1 45 ? 6.605 -6.09 -7.391 1 97.5 45 GLU B O 1
ATOM 1057 N N . GLU B 1 46 ? 7.059 -4.172 -6.316 1 97.75 46 GLU B N 1
ATOM 1058 C CA . GLU B 1 46 ? 7.926 -4.848 -5.355 1 97.75 46 GLU B CA 1
ATOM 1059 C C . GLU B 1 46 ? 7.141 -5.836 -4.5 1 97.75 46 GLU B C 1
ATOM 1061 O O . GLU B 1 46 ? 7.586 -6.961 -4.27 1 97.75 46 GLU B O 1
ATOM 1066 N N . ALA B 1 47 ? 6.016 -5.391 -4.016 1 97.88 47 ALA B N 1
ATOM 1067 C CA . ALA B 1 47 ? 5.164 -6.289 -3.24 1 97.88 47 ALA B CA 1
ATOM 1068 C C . ALA B 1 47 ? 4.77 -7.516 -4.062 1 97.88 47 ALA B C 1
ATOM 1070 O O . ALA B 1 47 ? 4.797 -8.641 -3.561 1 97.88 47 ALA B O 1
ATOM 1071 N N . ALA B 1 48 ? 4.406 -7.25 -5.273 1 97.88 48 ALA B N 1
ATOM 1072 C CA . ALA B 1 48 ? 4.031 -8.344 -6.168 1 97.88 48 ALA B CA 1
ATOM 1073 C C . ALA B 1 48 ? 5.211 -9.281 -6.41 1 97.88 48 ALA B C 1
ATOM 1075 O O . ALA B 1 48 ? 5.035 -10.5 -6.48 1 97.88 48 ALA B O 1
ATOM 1076 N N . GLU B 1 49 ? 6.305 -8.758 -6.562 1 97.25 49 GLU B N 1
ATOM 1077 C CA . GLU B 1 49 ? 7.508 -9.555 -6.785 1 97.25 49 GLU B CA 1
ATOM 1078 C C . GLU B 1 49 ? 7.785 -10.477 -5.602 1 97.25 49 GLU B C 1
ATOM 1080 O O . GLU B 1 49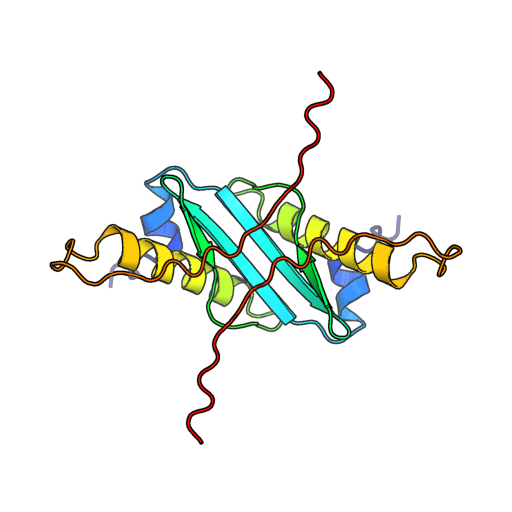 ? 8.078 -11.664 -5.785 1 97.25 49 GLU B O 1
ATOM 1085 N N . VAL B 1 50 ? 7.762 -9.922 -4.445 1 96.56 50 VAL B N 1
ATOM 1086 C CA . VAL B 1 50 ? 7.98 -10.695 -3.229 1 96.56 50 VAL B CA 1
ATOM 1087 C C . VAL B 1 50 ? 6.984 -11.852 -3.168 1 96.56 50 VAL B C 1
ATOM 1089 O O . VAL B 1 50 ? 7.363 -12.992 -2.891 1 96.56 50 VAL B O 1
ATOM 1092 N N . ALA B 1 51 ? 5.762 -11.539 -3.445 1 96.69 51 ALA B N 1
ATOM 1093 C CA . ALA B 1 51 ? 4.715 -12.555 -3.418 1 96.69 51 ALA B CA 1
ATOM 1094 C C . ALA B 1 51 ? 4.973 -13.633 -4.469 1 96.69 51 ALA B C 1
ATOM 1096 O O . ALA B 1 51 ? 4.906 -14.828 -4.176 1 96.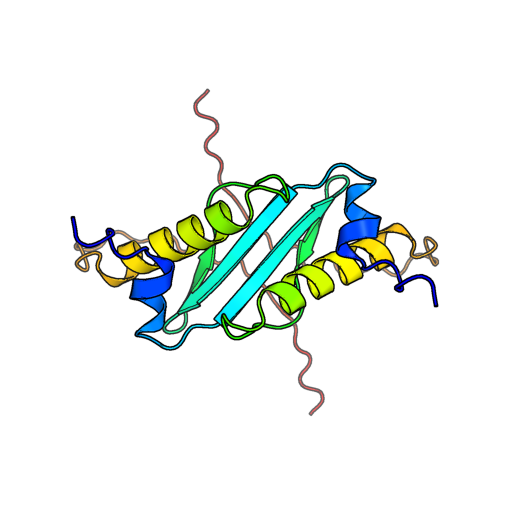69 51 ALA B O 1
ATOM 1097 N N . TRP B 1 52 ? 5.277 -13.195 -5.621 1 95.56 52 TRP B N 1
ATOM 1098 C CA . TRP B 1 52 ? 5.473 -14.117 -6.734 1 95.56 52 TRP B CA 1
ATOM 1099 C C . TRP B 1 52 ? 6.629 -15.07 -6.453 1 95.56 52 TRP B C 1
ATOM 1101 O O . TRP B 1 52 ? 6.52 -16.281 -6.68 1 95.56 52 TRP B O 1
ATOM 1111 N N . LYS B 1 53 ? 7.691 -14.531 -5.973 1 95.31 53 LYS B N 1
ATOM 1112 C CA . LYS B 1 53 ? 8.867 -15.336 -5.66 1 95.31 53 LYS B CA 1
ATOM 1113 C C . LYS B 1 53 ? 8.562 -16.328 -4.543 1 95.31 53 LYS B C 1
ATOM 1115 O O . LYS B 1 53 ? 9.016 -17.484 -4.586 1 95.31 53 LYS B O 1
ATOM 1120 N N . ALA B 1 54 ? 7.84 -15.883 -3.59 1 93.44 54 ALA B N 1
ATOM 1121 C CA . ALA B 1 54 ? 7.488 -16.766 -2.477 1 93.44 54 ALA B CA 1
ATOM 1122 C C . ALA B 1 54 ? 6.598 -17.906 -2.943 1 93.44 54 ALA B C 1
ATOM 1124 O O . ALA B 1 54 ? 6.734 -19.047 -2.469 1 93.44 54 ALA B O 1
ATOM 1125 N N . LEU B 1 55 ? 5.73 -17.641 -3.807 1 91.69 55 LEU B N 1
ATOM 1126 C CA . LEU B 1 55 ? 4.773 -18.625 -4.285 1 91.69 55 LEU B CA 1
ATOM 1127 C C . LEU B 1 55 ? 5.453 -19.656 -5.191 1 91.69 55 LEU B C 1
ATOM 1129 O O . LEU B 1 55 ? 5 -20.797 -5.301 1 91.69 55 LEU B O 1
ATOM 1133 N N . ASN B 1 56 ? 6.488 -19.234 -5.879 1 91.75 56 ASN B N 1
ATOM 1134 C CA . ASN B 1 56 ? 7.152 -20.109 -6.832 1 91.75 56 ASN B CA 1
ATOM 1135 C C . ASN B 1 56 ? 8.461 -20.672 -6.27 1 91.75 56 ASN B C 1
ATOM 1137 O O . ASN B 1 56 ? 9.211 -21.344 -6.977 1 91.75 56 ASN B O 1
ATOM 1141 N N . ALA B 1 57 ? 8.852 -20.109 -5.199 1 81.44 57 ALA B N 1
ATOM 1142 C CA . ALA B 1 57 ? 10.039 -20.672 -4.566 1 81.44 57 ALA B CA 1
ATOM 1143 C C . ALA B 1 57 ? 9.812 -22.141 -4.195 1 81.44 57 ALA B C 1
ATOM 1145 O O . ALA B 1 57 ? 8.703 -22.531 -3.832 1 81.44 57 ALA B O 1
ATOM 1146 N N . THR B 1 58 ? 10.375 -23.031 -5.004 1 65.5 58 THR B N 1
ATOM 1147 C CA . THR B 1 58 ? 10.43 -24.453 -4.68 1 65.5 58 THR B CA 1
ATOM 1148 C C . THR B 1 58 ? 10.586 -24.656 -3.176 1 65.5 58 THR B C 1
ATOM 1150 O O . THR B 1 58 ? 11.359 -23.953 -2.525 1 65.5 58 THR B O 1
ATOM 1153 N N . PRO B 1 59 ? 9.594 -25.375 -2.42 1 54.44 59 PRO B N 1
ATOM 1154 C CA . PRO B 1 59 ? 9.789 -25.672 -0.999 1 54.44 59 PRO B CA 1
ATOM 1155 C C . PRO B 1 59 ? 11.234 -26.047 -0.671 1 54.44 59 PRO B C 1
ATOM 1157 O O . PRO B 1 59 ? 11.734 -27.062 -1.15 1 54.44 59 PRO B O 1
ATOM 1160 N N . THR B 1 60 ? 12.281 -25.219 -0.944 1 46.5 60 THR B N 1
ATOM 1161 C CA . THR B 1 60 ? 13.5 -25.828 -0.423 1 46.5 60 THR B CA 1
ATOM 1162 C C . THR B 1 60 ? 13.227 -26.547 0.9 1 46.5 60 THR B C 1
ATOM 1164 O O . THR B 1 60 ? 12.258 -26.219 1.594 1 46.5 60 THR B O 1
ATOM 1167 N N . SER B 1 61 ? 14.266 -27.609 1.516 1 41.72 61 SER B N 1
ATOM 1168 C CA . SER B 1 61 ? 14.203 -28.266 2.816 1 41.72 61 SER B CA 1
ATOM 1169 C C . SER B 1 61 ? 13.719 -27.312 3.9 1 41.72 61 SER B C 1
ATOM 1171 O O . SER B 1 61 ? 13.727 -26.094 3.707 1 41.72 61 SER B O 1
ATOM 1173 N N . ASN B 1 62 ? 13.93 -27.719 5.391 1 38.56 62 ASN B N 1
ATOM 1174 C CA . ASN B 1 62 ? 13.375 -27.375 6.695 1 38.56 62 ASN B CA 1
ATOM 1175 C C . ASN B 1 62 ? 13.672 -25.922 7.074 1 38.56 62 ASN B C 1
ATOM 1177 O O . ASN B 1 62 ? 14.461 -25.672 7.984 1 38.56 62 ASN B O 1
ATOM 1181 N N . VAL B 1 63 ? 14.297 -25.188 6.305 1 36.47 63 VAL B N 1
ATOM 1182 C CA . VAL B 1 63 ? 14.812 -24.109 7.137 1 36.47 63 VAL B CA 1
ATOM 1183 C C . VAL B 1 63 ? 13.664 -23.422 7.883 1 36.47 63 VAL B C 1
ATOM 1185 O O . VAL B 1 63 ? 12.625 -23.125 7.293 1 36.47 63 VAL B O 1
ATOM 1188 N N . THR B 1 64 ? 13.703 -23.562 9.234 1 33.12 64 THR B N 1
ATOM 1189 C CA . THR B 1 64 ? 12.875 -23 10.289 1 33.12 64 THR B CA 1
ATOM 1190 C C . THR B 1 64 ? 12.641 -21.5 10.055 1 33.12 64 THR B C 1
ATOM 1192 O O . THR B 1 64 ? 13.586 -20.719 10.086 1 33.12 64 THR B O 1
ATOM 1195 N N . THR B 1 65 ? 12.273 -21.188 9 1 33.94 65 THR B N 1
ATOM 1196 C CA . THR B 1 65 ? 12.07 -19.766 8.789 1 33.94 65 THR B CA 1
ATOM 1197 C C . THR B 1 65 ? 11.297 -19.141 9.953 1 33.94 65 THR B C 1
ATOM 1199 O O . THR B 1 65 ? 10.242 -19.656 10.336 1 33.94 65 THR B O 1
ATOM 1202 N N . SER B 1 66 ? 12.094 -18.625 10.875 1 28.39 66 SER B N 1
ATOM 1203 C CA . SER B 1 66 ? 11.539 -17.828 11.969 1 28.39 66 SER B CA 1
ATOM 1204 C C . SER B 1 66 ? 10.578 -16.766 11.445 1 28.39 66 SER B C 1
ATOM 1206 O O . SER B 1 66 ? 10.969 -15.883 10.688 1 28.39 66 SER B O 1
ATOM 1208 N N . GLN B 1 67 ? 9.461 -17.188 11.086 1 29.02 67 GLN B N 1
ATOM 1209 C CA . GLN B 1 67 ? 8.32 -16.312 10.797 1 29.02 67 GLN B CA 1
ATOM 1210 C C . GLN B 1 67 ? 8.258 -15.141 11.773 1 29.02 67 GLN B C 1
ATOM 1212 O O . GLN B 1 67 ? 8.094 -15.336 12.977 1 29.02 67 GLN B O 1
ATOM 1217 N N . SER B 1 68 ? 9.211 -14.281 11.625 1 26.81 68 SER B N 1
ATOM 1218 C CA . SER B 1 68 ? 8.859 -13.148 12.477 1 26.81 68 SER B CA 1
ATOM 1219 C C . SER B 1 68 ? 7.41 -12.727 12.266 1 26.81 68 SER B C 1
ATOM 1221 O O . SER B 1 68 ? 7.051 -12.227 11.203 1 26.81 68 SER B O 1
ATOM 1223 N N . ALA B 1 69 ? 6.48 -13.516 12.773 1 24.31 69 ALA B N 1
ATOM 1224 C CA . ALA B 1 69 ? 5.055 -13.242 12.945 1 24.31 69 ALA B CA 1
ATOM 1225 C C . ALA B 1 69 ? 4.816 -11.781 13.328 1 24.31 69 ALA B C 1
ATOM 1227 O O . ALA B 1 69 ? 5.234 -11.344 14.406 1 24.31 69 ALA B O 1
ATOM 1228 N N . TYR B 1 70 ? 4.992 -10.914 12.406 1 25.59 70 TYR B N 1
ATOM 1229 C CA . TYR B 1 70 ? 4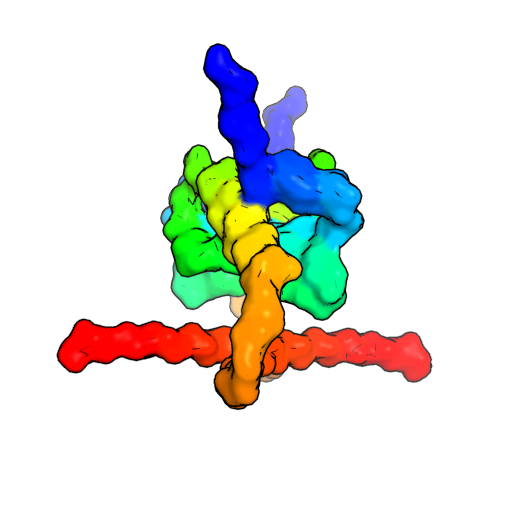.391 -9.664 12.859 1 25.59 70 TYR B CA 1
ATOM 1230 C C . TYR B 1 70 ? 2.955 -9.891 13.32 1 25.59 70 TYR B C 1
ATOM 1232 O O . TYR B 1 70 ? 2.133 -10.43 12.578 1 25.59 70 TYR B O 1
ATOM 1240 N N . ASN B 1 71 ? 2.807 -10.398 14.508 1 23.36 71 ASN B N 1
ATOM 1241 C CA . ASN B 1 71 ? 1.546 -10.445 15.234 1 23.36 71 ASN B CA 1
ATOM 1242 C C . ASN B 1 71 ? 0.671 -9.234 14.93 1 23.36 71 ASN B C 1
ATOM 1244 O O . ASN B 1 71 ? 0.976 -8.117 15.352 1 23.36 71 ASN B O 1
ATOM 1248 N N . TYR B 1 72 ? 0.321 -9.133 13.719 1 27.8 72 TYR B N 1
ATOM 1249 C CA . TYR B 1 72 ? -0.753 -8.156 13.57 1 27.8 72 TYR B CA 1
ATOM 1250 C C . TYR B 1 72 ? -2.008 -8.617 14.305 1 27.8 72 TYR B C 1
ATOM 1252 O O . TYR B 1 72 ? -2.688 -9.547 13.867 1 27.8 72 TYR B O 1
ATOM 1260 N N . ASN B 1 73 ? -1.918 -8.727 15.617 1 25.72 73 ASN B N 1
ATOM 1261 C CA . ASN B 1 73 ? -3.156 -8.859 16.375 1 25.72 73 ASN B CA 1
ATOM 1262 C C . ASN B 1 73 ? -4.242 -7.934 15.844 1 25.72 73 ASN B C 1
ATOM 1264 O O . ASN B 1 73 ? -4.176 -6.715 16.031 1 25.72 73 ASN B O 1
ATOM 1268 N N . ARG B 1 74 ? -4.734 -8.086 14.742 1 27.23 74 ARG B N 1
ATOM 1269 C CA . ARG B 1 74 ? -5.984 -7.383 14.469 1 27.23 74 ARG B CA 1
ATOM 1270 C C . ARG B 1 74 ? -7.113 -7.914 15.344 1 27.23 74 ARG B C 1
ATOM 1272 O O . ARG B 1 74 ? -7.434 -9.102 15.297 1 27.23 74 ARG B O 1
ATOM 1279 N N . GLY B 1 75 ? -7.141 -7.512 16.625 1 27.7 75 GLY B N 1
ATOM 1280 C CA . GLY B 1 75 ? -8.383 -7.734 17.344 1 27.7 75 GLY B CA 1
ATOM 1281 C C . GLY B 1 75 ? -9.617 -7.477 16.516 1 27.7 75 GLY B C 1
ATOM 1282 O O . GLY B 1 75 ? -9.93 -6.328 16.188 1 27.7 75 GLY B O 1
ATOM 1283 N N . TYR B 1 76 ? -9.82 -8.133 15.523 1 27.12 76 TYR B N 1
ATOM 1284 C CA . TYR B 1 76 ? -11.203 -8.086 15.055 1 27.12 76 TYR B CA 1
ATOM 1285 C C . TYR B 1 76 ? -12.156 -8.602 16.125 1 27.12 76 TYR B C 1
ATOM 1287 O O . TYR B 1 76 ? -11.938 -9.664 16.703 1 27.12 76 TYR B O 1
ATOM 1295 N N . THR B 1 77 ? -12.586 -7.688 17 1 27.64 77 THR B N 1
ATOM 1296 C CA . THR B 1 77 ? -13.773 -8.008 17.781 1 27.64 77 THR B CA 1
ATOM 1297 C C . THR B 1 77 ? -14.883 -8.555 16.891 1 27.64 77 THR B C 1
ATOM 1299 O O . THR B 1 77 ? -15.133 -8.008 15.805 1 27.64 77 THR B O 1
ATOM 1302 N N . THR B 1 78 ? -14.93 -9.734 16.625 1 23.33 78 THR B N 1
ATOM 1303 C CA . THR B 1 78 ? -16.156 -10.398 16.203 1 23.33 78 THR B CA 1
ATOM 1304 C C . THR B 1 78 ? -17.328 -9.984 17.094 1 23.33 78 THR B C 1
ATOM 1306 O O . THR B 1 78 ? -17.281 -10.148 18.312 1 23.33 78 THR B O 1
ATOM 1309 N N . THR B 1 79 ? -17.984 -8.852 16.844 1 22.69 79 THR B N 1
ATOM 1310 C CA . THR B 1 79 ? -19.328 -8.703 17.391 1 22.69 79 THR B CA 1
ATOM 1311 C C . THR B 1 79 ? -20.219 -9.852 16.953 1 22.69 79 THR B C 1
ATOM 1313 O O . THR B 1 79 ? -20.484 -10.016 15.75 1 22.69 79 THR B O 1
ATOM 1316 N N . ARG B 1 80 ? -19.922 -11.164 17.391 1 19.05 80 ARG B N 1
ATOM 1317 C CA . ARG B 1 80 ? -21.141 -11.922 17.688 1 19.05 80 ARG B CA 1
ATOM 1318 C C . ARG B 1 80 ? -21.75 -11.492 19.016 1 19.05 80 ARG B C 1
ATOM 1320 O O . ARG B 1 80 ? -21.031 -11.172 19.953 1 19.05 80 ARG B O 1
#

Sequence (160 aa):
MAAQESYVQKLQRIRTAWSSSVFVLGREYRAHLWRDYRYLEQSREEAAEVAWKALNATPTSNVTTSQSAYNYNRGYTTTRMAAQESYVQKLQRIRTAWSSSVFVLGREYRAHLWRDYRYLEQSREEAAEVAWKALNATPTSNVTTSQSAYNYNRGYTTTR

Organism: Leptosphaeria maculans (strain JN3 / isolate v23.1.3 / race Av1-4-5-6-7-8) (NCBI:txid985895)

Secondary structure (DSSP, 8-state):
------HHHHHTTS-EEEEEEEEETTEEEE-SS-B-GGGHHHHHHHHHHHHHHHHHS---S-------------------/------HHHHHTTS-EEEEEEEEETTEEEE-SS-B-GGGHHHHHHHHHHHHHHHHHS---S-------------------

Foldseek 3Di:
DPPPQDVVNVCVVDDDWDWDWDDDPHDIFIAPDTHGPVCHVVRVVRSVVRVVCVVPVDPDPDDPPPPPPPPPPPPPPPPD/DPPPQDVVNVCVVDDDWDWDWDDDPHDIFIAPDTHGPVCHVVRVVRSVVRVVCVVPVDPDPDDVPPPPPPPPVPPPPPPD

Radius of gyration: 17.71 Å; Cα contacts (8 Å, |Δi|>4): 212; chains: 2; bounding box: 50×52×56 Å

Nearest PDB structures (foldseek):
  7uzk-assembly1_H  TM=2.850E-01  e=1.155E+00  Rattus norvegicus
  4uc7-assembly1_A  TM=3.148E-01  e=2.561E+00  Human respiratory syncytial virus A2
  4uca-assembly1_A  TM=3.189E-01  e=3.569E+00  Human respiratory syncytial virus A2
  4ucb-assembly2_A  TM=3.119E-01  e=3.814E+00  Human respiratory syncytial virus A2
  4ucd-assembly1_A  TM=3.103E-01  e=3.340E+00  Human respiratory syncytial virus A2

pLDDT: mean 75.01, std 29.29, range [19.05, 97.94]

=== Feature glossary ===
Legend for the data blocks above and below:

— What the protein is —

The amino-acid sequence is the protein's primary structure: the linear order of residues from the N-terminus to the C-terminus, written in one-letter code. Everything else here — the 3D coordinates, the secondary structure, the domain annotations — is ultimately a consequence of this string.

Functional annotations link the protein to curated databases. InterPro entries identify conserved domains and families by matching the sequence against member-database signatures (Pfam, PROSITE, CDD, …). Gene Ontology (GO) terms describe molecular function, biological process, and cellular component in a controlled vocabulary. CATH places the structure in a hierarchical fold classification (Class/Architecture/Topology/Homologous-superfamily). The organism is the source species.

— Where its atoms are —

Atomic coordinates in PDBx/mmCIF format — the same representation the Protein Data Bank distributes. Each line of the _atom_site loop places one backbone atom in Cartesian space (units: ångströms, origin: arbitrary).

The six renders are orthographic views along the three Cartesian axes in both directions. Representation (cartoon, sticks, or surface) and color scheme (sequence-rainbow or by-chain) vary across proteins so the training set covers all the common visualization conventions.

— Local backbone conformation —

Eight-state secondary structure (DSSP): H is the canonical α-helix, G the tighter 3₁₀-helix, I the wider π-helix; E/B are β-structure, T and S are turns and bends, and '-' is everything else. DSSP derives these from the pattern of main-chain N–H···O=C hydrogen bonds, not from the sequence.

Three-state secondary structure (P-SEA) collapses the eight DSSP classes into helix (a), strand (b), and coil (c). P-SEA assigns these from Cα geometry alone — distances and angles — without requiring backbone oxygens, so it works on any Cα trace.

φ (phi) and ψ (psi) are the two rotatable backbone dihedrals per residue: φ is the C(i-1)–N–Cα–C torsion, ψ is the N–Cα–C–N(i+1) torsion, both in degrees on (−180°, 180°]. α-helica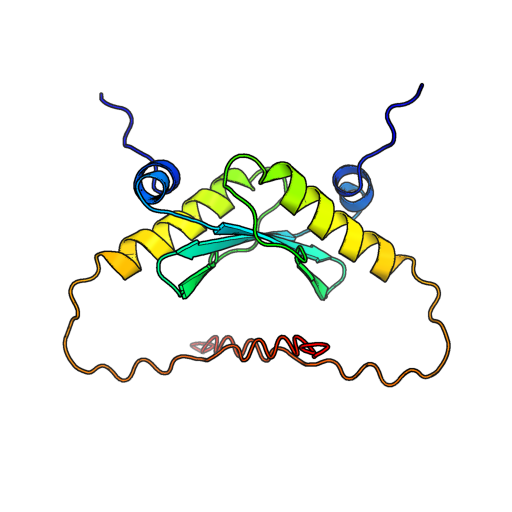l residues cluster near (−60°, −45°); β-strand residues near (−120°, +130°). A Ramachandran plot is simply a scatter of (φ, ψ) for every residue.

— Global shape and packing —

The geometric summary reports three shape descriptors. Rg (radius of gyration) measures how spread out the Cα atoms are about their centre of mass; compact globular proteins have small Rg, elongated or unfolded ones large. Cα contacts (<8 Å, |i−j|>4) count long-range residue pairs in spatial proximity — high for tightly packed folds, near zero for rods or random coil. The bounding-box extents give the protein's footprint along x, y, z in Å.

SASA measures how much of the protein is reachable by solvent. It is computed by rolling a water-sized probe over the atomic surface and summing the exposed area (Å²). Per-residue SASA distinguishes core (buried, low SASA) from surface (exposed, high SASA) residues; total SASA is a whole-molecule size measure.

Plot images: a contact map (which residues are close in 3D, as an N×N binary image), a Ramachandran scatter (backbone torsion angles, revealing secondary-structure composition at a glance), and — for AlphaFold structures — a PAE heatmap (pairwise prediction confidence).

— Structural neighborhood —

A 3Di character summarizes, for each residue, the relative orientation of the Cα frame of its nearest spatial neighbor. Because it encodes fold topology rather than chemistry, 3Di alignments detect remote structural similarity that sequence alignment misses.

The Foldseek neighbor list gives the closest experimentally determined structures in the PDB, ranked by structural alignment. TM-score near 1 means near-identical fold; near 0.3 means only rough topology match. This is how one finds what a novel AlphaFold prediction most resembles in the solved-structure universe.

— Confidence and disorder —

For AlphaFold models, the B-factor field carries pLDDT — the model's own estimate of local accuracy on a 0–100 scale. Regions with pLDDT<50 should be treated as essentially unmodeled; they often correspond to intrinsically disordered segments.

Crystallographic B-factors measure how much each atom's electron density is smeared out, in Å². They rise in mobile loops and surface residues and fall in the buried interior. In AlphaFold models this column is repurposed to hold pLDDT instead.

Predicted Aligned Error (PAE) is an AlphaFold confidence matrix: entry (i, j) is the expected error in the position of residue j, in ångströms, when the prediction is superimposed on the true structure at residue i. Low PAE within a block of residues means that block is internally rigid and well-predicted; high PAE between two blocks means their relative placement is uncertain even if each block individually is confident.